Protein AF-A0AA41VJC2-F1 (afdb_monomer)

Radius of gyration: 18.66 Å; Cα contacts (8 Å, |Δi|>4): 54; chains: 1; bounding box: 44×28×50 Å

pLDDT: mean 97.54, std 2.22, range [77.88, 98.56]

Mean predicted aligned error: 2.98 Å

Nearest PDB structures (foldseek):
  7e77-assembly2_D  TM=9.986E-01  e=1.462E-10  Triticum aestivum
  3ujh-assembly1_B  TM=1.002E+00  e=1.616E-08  Toxoplasma gondii
  3qki-assembly1_A  TM=9.886E-01  e=1.288E-07  Plasmodium falciparum 3D7
  3pr3-assembly1_B  TM=9.903E-01  e=3.167E-07  Plasmodium falciparum 3D7
  4em6-assembly2_C  TM=7.865E-01  e=1.686E-03  Brucella melitensis bv. 1 str. 16M

Solvent-accessible surface area (backbone atoms only — not comparable to full-atom values): 5891 Å² total; per-residue (Å²): 77,88,90,46,56,47,64,54,46,96,89,71,46,73,51,98,61,93,40,54,62,90,81,81,89,61,64,85,69,61,33,64,79,71,53,38,67,43,51,74,74,56,60,91,61,92,77,89,88,84,86,74,99,67,64,97,75,81,50,73,58,94,91,55,94,61,35,62,57,54,58,55,47,53,52,62,61,49,50,60,51,44,65,74,68,56,130

Structure (mmCIF, N/CA/C/O backbone):
data_AF-A0AA41VJC2-F1
#
_entry.id   AF-A0AA41VJC2-F1
#
loop_
_atom_site.group_PDB
_atom_site.id
_atom_site.type_symbol
_atom_site.label_atom_id
_atom_site.label_alt_id
_atom_site.label_comp_id
_atom_site.label_asym_id
_atom_site.label_entity_id
_atom_site.label_seq_id
_atom_site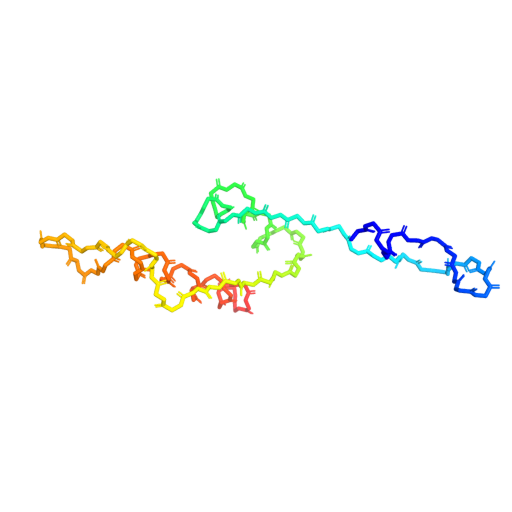.pdbx_PDB_ins_code
_atom_site.Cartn_x
_atom_site.Cartn_y
_atom_site.Cartn_z
_atom_site.occupancy
_atom_site.B_iso_or_equiv
_atom_site.auth_seq_id
_atom_site.auth_comp_id
_atom_site.auth_asym_id
_atom_site.auth_atom_id
_atom_site.pdbx_PDB_model_num
ATOM 1 N N . MET A 1 1 ? 14.239 -3.471 -4.240 1.00 96.81 1 MET A N 1
ATOM 2 C CA . MET A 1 1 ? 15.236 -2.561 -4.884 1.00 96.81 1 MET A CA 1
ATOM 3 C C . MET A 1 1 ? 16.687 -3.088 -4.983 1.00 96.81 1 MET A C 1
ATOM 5 O O . MET A 1 1 ? 17.091 -3.430 -6.082 1.00 96.81 1 MET A O 1
ATOM 9 N N . GLU A 1 2 ? 17.501 -3.173 -3.916 1.00 97.75 2 GLU A N 1
ATOM 10 C CA . GLU A 1 2 ? 18.957 -3.489 -4.027 1.00 97.75 2 GLU A CA 1
ATOM 11 C C . GLU A 1 2 ? 19.257 -4.876 -4.638 1.00 97.75 2 GLU A C 1
ATOM 13 O O . GLU A 1 2 ? 20.132 -5.030 -5.495 1.00 97.75 2 GLU A O 1
ATOM 18 N N . SER A 1 3 ? 18.499 -5.900 -4.238 1.00 97.19 3 SER A N 1
ATOM 19 C CA . SER A 1 3 ? 18.704 -7.265 -4.733 1.00 97.19 3 SER A CA 1
ATOM 20 C C . SER A 1 3 ? 18.330 -7.421 -6.213 1.00 97.19 3 SER A C 1
ATOM 22 O O . SER A 1 3 ? 19.078 -8.060 -6.956 1.00 97.19 3 SER A O 1
ATOM 24 N N . ASN A 1 4 ? 17.229 -6.795 -6.647 1.00 97.56 4 ASN A N 1
ATOM 25 C CA . ASN A 1 4 ? 16.596 -7.044 -7.952 1.00 97.56 4 ASN A CA 1
ATOM 26 C C . ASN A 1 4 ? 16.728 -5.894 -8.963 1.00 97.56 4 ASN A C 1
ATOM 28 O O . ASN A 1 4 ? 16.426 -6.098 -10.133 1.00 97.56 4 ASN A O 1
ATOM 32 N N . GLY A 1 5 ? 17.211 -4.718 -8.552 1.00 97.62 5 GLY A N 1
ATOM 33 C CA . GLY A 1 5 ? 17.484 -3.579 -9.433 1.00 97.62 5 GLY A CA 1
ATOM 34 C C . GLY A 1 5 ? 18.743 -3.818 -10.259 1.00 97.62 5 GLY A C 1
ATOM 35 O O . GLY A 1 5 ? 19.805 -3.264 -9.972 1.00 97.62 5 GLY A O 1
ATOM 36 N N . LYS A 1 6 ? 18.658 -4.728 -11.229 1.00 97.94 6 LYS A N 1
ATOM 37 C CA . LYS A 1 6 ? 19.789 -5.235 -12.013 1.00 97.94 6 LYS A CA 1
ATOM 38 C C . LYS A 1 6 ? 19.498 -5.100 -13.502 1.00 97.94 6 LYS A C 1
ATOM 40 O O . LYS A 1 6 ? 18.365 -5.247 -13.931 1.00 97.94 6 LYS A O 1
ATOM 45 N N . GLY A 1 7 ? 20.545 -4.859 -14.290 1.00 98.19 7 GLY A N 1
ATOM 46 C CA . GLY A 1 7 ? 20.454 -4.775 -15.754 1.00 98.19 7 GLY A CA 1
ATOM 47 C C . GLY A 1 7 ? 20.968 -6.012 -16.494 1.00 98.19 7 GLY A C 1
ATOM 48 O O . GLY A 1 7 ? 21.015 -6.008 -17.719 1.00 98.19 7 GLY A O 1
ATOM 49 N N . VAL A 1 8 ? 21.413 -7.048 -15.776 1.00 98.12 8 VAL A N 1
ATOM 50 C CA . VAL A 1 8 ? 22.093 -8.223 -16.341 1.00 98.12 8 VAL A CA 1
ATOM 51 C C . VAL A 1 8 ? 21.600 -9.490 -15.634 1.00 98.12 8 VAL A C 1
ATOM 53 O O . VAL A 1 8 ? 21.424 -9.479 -14.414 1.00 98.12 8 VAL A O 1
ATOM 56 N N . SER A 1 9 ? 21.362 -10.563 -16.395 1.00 97.56 9 SER A N 1
ATOM 57 C CA . SER A 1 9 ? 20.956 -11.880 -15.888 1.00 97.56 9 SER A CA 1
ATOM 58 C C . SER A 1 9 ? 22.101 -12.612 -15.175 1.00 97.56 9 SER A C 1
ATOM 60 O O . SER A 1 9 ? 23.260 -12.199 -15.229 1.00 97.56 9 SER A O 1
ATOM 62 N N . ILE A 1 10 ? 21.790 -13.742 -14.531 1.00 97.50 10 ILE A N 1
ATOM 63 C CA . ILE A 1 10 ? 22.801 -14.582 -13.868 1.00 97.50 10 ILE A CA 1
ATOM 64 C C . ILE A 1 10 ? 23.861 -15.129 -14.840 1.00 97.50 10 ILE A C 1
ATOM 66 O O . ILE A 1 10 ? 25.005 -15.326 -14.442 1.00 97.50 10 ILE A O 1
ATOM 70 N N . ASP A 1 11 ? 23.510 -15.288 -16.118 1.00 97.81 11 ASP A N 1
ATOM 71 C CA . ASP A 1 11 ? 24.416 -15.742 -17.180 1.00 97.81 11 ASP A CA 1
ATOM 72 C C . ASP A 1 11 ? 25.277 -14.605 -17.766 1.00 97.81 11 ASP A C 1
ATOM 74 O O . ASP A 1 11 ? 26.024 -14.811 -18.721 1.00 97.81 11 ASP A O 1
ATOM 78 N N . GLY A 1 12 ? 25.171 -13.383 -17.228 1.00 97.75 12 GLY A N 1
ATOM 79 C CA . GLY A 1 12 ? 25.933 -12.224 -17.697 1.00 97.75 12 GLY A CA 1
ATOM 80 C C . GLY A 1 12 ? 25.351 -11.536 -18.938 1.00 97.75 12 GLY A C 1
ATOM 81 O O . GLY A 1 12 ? 26.020 -10.694 -19.537 1.00 97.75 12 GLY A O 1
ATOM 82 N N . VAL A 1 13 ? 24.114 -11.857 -19.330 1.00 98.38 13 VAL A N 1
ATOM 83 C CA . VAL A 1 13 ? 23.452 -11.274 -20.510 1.00 98.38 13 VAL A CA 1
ATOM 84 C C . VAL A 1 13 ? 22.614 -10.049 -20.110 1.00 98.38 13 VAL A C 1
ATOM 86 O O . VAL A 1 13 ? 21.843 -10.150 -19.153 1.00 98.38 13 VAL A O 1
ATOM 89 N N . PRO A 1 14 ? 22.715 -8.897 -20.809 1.00 98.50 14 PRO A N 1
ATOM 90 C CA . PRO A 1 14 ? 21.867 -7.735 -20.535 1.00 98.50 14 PRO A CA 1
ATOM 91 C C . PRO A 1 14 ? 20.368 -8.055 -20.631 1.00 98.50 14 PRO A C 1
ATOM 93 O O . PRO A 1 14 ? 19.933 -8.736 -21.561 1.00 98.50 14 PRO A O 1
ATOM 96 N N . LEU A 1 15 ? 19.573 -7.555 -19.682 1.00 98.19 15 LEU A N 1
ATOM 97 C CA . LEU A 1 15 ? 18.125 -7.771 -19.659 1.00 98.19 15 LEU A CA 1
ATOM 98 C C . LEU A 1 15 ? 17.420 -6.872 -20.693 1.00 98.19 15 LEU A C 1
ATOM 100 O O . LEU A 1 15 ? 17.730 -5.684 -20.773 1.00 98.19 15 LEU A O 1
ATOM 104 N N . PRO A 1 16 ? 16.445 -7.394 -21.465 1.00 97.62 16 PRO A N 1
ATOM 105 C CA . PRO A 1 16 ? 15.696 -6.607 -22.449 1.00 97.62 16 PRO A CA 1
ATOM 106 C C . PRO A 1 16 ? 14.497 -5.853 -21.843 1.00 97.62 16 PRO A C 1
ATOM 108 O O . PRO A 1 16 ? 13.686 -5.297 -22.580 1.00 97.62 16 PRO A O 1
ATOM 111 N N . PHE A 1 17 ? 14.352 -5.872 -20.519 1.00 97.38 17 PHE A N 1
ATOM 112 C CA . PHE A 1 17 ? 13.253 -5.270 -19.768 1.00 97.38 17 PHE A CA 1
ATOM 113 C C . PHE A 1 17 ? 13.772 -4.654 -18.465 1.00 97.38 17 PHE A C 1
ATOM 115 O O . PHE A 1 17 ? 14.876 -4.963 -18.014 1.00 97.38 17 PHE A O 1
ATOM 122 N N . GLU A 1 18 ? 12.956 -3.800 -17.853 1.00 97.12 18 GLU A N 1
ATOM 123 C CA . GLU A 1 18 ? 13.222 -3.252 -16.524 1.00 97.12 18 GLU A CA 1
ATOM 124 C C . GLU A 1 18 ? 13.006 -4.327 -15.453 1.00 97.12 18 GLU A C 1
ATOM 126 O O . GLU A 1 18 ? 12.008 -5.048 -15.478 1.00 97.12 18 GLU A O 1
ATOM 131 N N . ALA A 1 19 ? 13.947 -4.442 -14.516 1.00 97.00 19 ALA A N 1
ATOM 132 C CA . ALA A 1 19 ? 13.870 -5.382 -13.407 1.00 97.00 19 ALA A CA 1
ATOM 133 C C . ALA A 1 19 ? 13.933 -4.647 -12.066 1.00 97.00 19 ALA A C 1
ATOM 135 O O . ALA A 1 19 ? 14.719 -3.713 -11.896 1.00 97.00 19 ALA A O 1
ATOM 136 N N . GLY A 1 20 ? 13.142 -5.136 -11.109 1.00 96.88 20 GLY A N 1
ATOM 137 C CA . GLY A 1 20 ? 13.006 -4.553 -9.782 1.00 96.88 20 GLY A CA 1
ATOM 138 C C . GLY A 1 20 ? 12.120 -3.309 -9.778 1.00 96.88 20 GLY A C 1
ATOM 139 O O . GLY A 1 20 ? 12.321 -2.365 -10.537 1.00 96.88 20 GLY A O 1
ATOM 140 N N . GLU A 1 21 ? 11.148 -3.301 -8.883 1.00 97.88 21 GLU A N 1
ATOM 141 C CA . GLU A 1 21 ? 1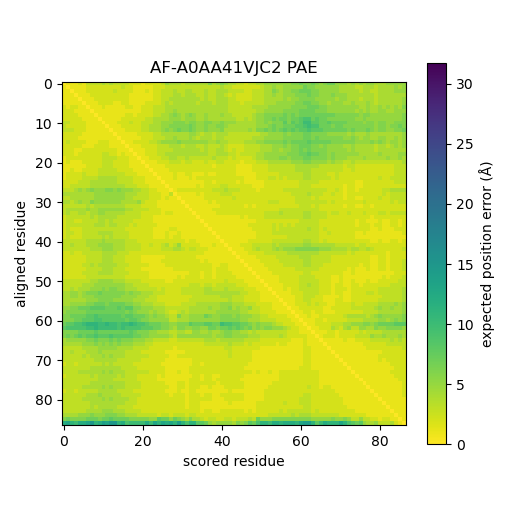0.254 -2.180 -8.651 1.00 97.88 21 GLU A CA 1
ATOM 142 C C . GLU A 1 21 ? 10.924 -1.108 -7.772 1.00 97.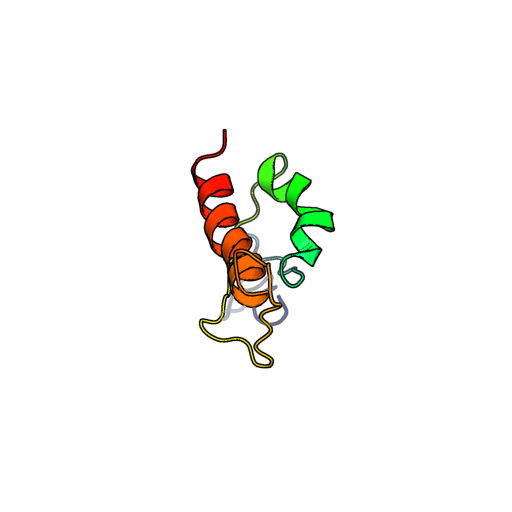88 21 GLU A C 1
ATOM 144 O O . GLU A 1 21 ? 11.918 -1.354 -7.071 1.00 97.88 21 GLU A O 1
ATOM 149 N N . ILE A 1 22 ? 10.372 0.108 -7.813 1.00 98.19 22 ILE A N 1
ATOM 150 C CA . ILE A 1 22 ? 10.663 1.139 -6.815 1.00 98.19 22 ILE A CA 1
ATOM 151 C C . ILE A 1 22 ? 9.705 0.920 -5.648 1.00 98.19 22 ILE A C 1
ATOM 153 O O . ILE A 1 22 ? 8.511 1.190 -5.764 1.00 98.19 22 ILE A O 1
ATOM 157 N N . ASP A 1 23 ? 10.256 0.476 -4.525 1.00 98.00 23 ASP A N 1
ATOM 158 C CA . ASP A 1 23 ? 9.506 0.241 -3.297 1.00 98.00 23 ASP A CA 1
ATOM 159 C C . ASP A 1 23 ? 9.494 1.528 -2.457 1.00 98.00 23 ASP A C 1
ATOM 161 O O . ASP A 1 23 ? 10.548 2.073 -2.119 1.00 98.00 23 ASP A O 1
ATOM 165 N N . PHE A 1 24 ? 8.311 2.030 -2.106 1.00 98.38 24 PHE A N 1
ATOM 166 C CA . PHE A 1 24 ? 8.154 3.167 -1.195 1.00 98.38 24 PHE A CA 1
ATOM 167 C C . PHE A 1 24 ? 6.870 3.025 -0.372 1.00 98.38 24 PHE A C 1
ATOM 169 O O . PHE A 1 24 ? 5.945 2.316 -0.763 1.00 98.38 24 PHE A O 1
ATOM 176 N N . GLY A 1 25 ? 6.795 3.711 0.769 1.00 97.94 25 GLY A N 1
ATOM 177 C CA . GLY A 1 25 ? 5.601 3.690 1.607 1.00 97.94 25 GLY A CA 1
ATOM 178 C C . GLY A 1 25 ? 5.788 4.399 2.943 1.00 97.94 25 GLY A C 1
ATOM 179 O O . GLY A 1 25 ? 6.899 4.748 3.324 1.00 97.94 25 GLY A O 1
ATOM 180 N N . GLU A 1 26 ? 4.673 4.588 3.644 1.00 98.31 26 GLU A N 1
ATOM 181 C CA . GLU A 1 26 ? 4.580 5.136 5.000 1.00 98.31 26 GLU A CA 1
ATOM 182 C C . GLU A 1 26 ? 3.464 4.392 5.754 1.00 98.31 26 GLU A C 1
ATOM 184 O O . GLU A 1 26 ? 2.519 3.918 5.110 1.00 98.31 26 GLU A O 1
ATOM 189 N N . PRO A 1 27 ? 3.510 4.294 7.097 1.00 97.75 27 PRO A N 1
ATOM 190 C CA . PRO A 1 27 ? 2.436 3.682 7.870 1.00 97.75 27 PRO A CA 1
ATOM 191 C C . PRO A 1 27 ? 1.077 4.357 7.634 1.00 97.75 27 PRO A C 1
ATOM 193 O O . PRO A 1 27 ? 0.974 5.576 7.472 1.00 97.75 27 PRO A O 1
ATOM 196 N N . GLY A 1 28 ? 0.007 3.562 7.663 1.00 96.75 28 GLY A N 1
ATOM 197 C CA . GLY A 1 28 ? -1.356 4.086 7.730 1.00 96.75 28 GLY A CA 1
ATOM 198 C C 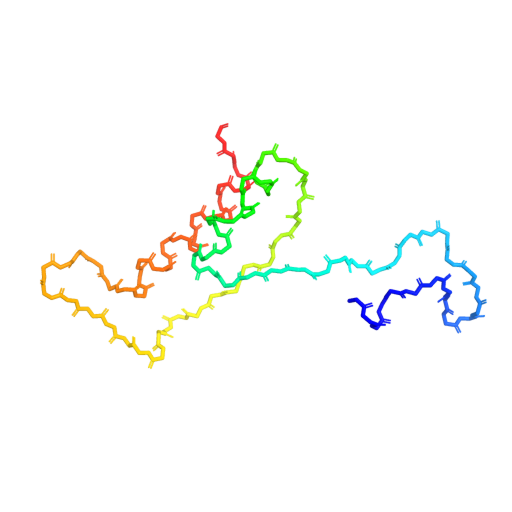. GLY A 1 28 ? -1.654 4.672 9.120 1.00 96.75 28 GLY A C 1
ATOM 199 O O . GLY A 1 28 ? -1.188 4.140 10.121 1.00 96.75 28 GLY A O 1
ATOM 200 N N . THR A 1 29 ? -2.413 5.761 9.245 1.00 97.38 29 THR A N 1
ATOM 201 C CA . THR A 1 29 ? -3.098 6.523 8.183 1.00 97.38 29 THR A CA 1
ATOM 202 C C . THR A 1 29 ? -2.249 7.652 7.582 1.00 97.38 29 THR A C 1
ATOM 204 O O . THR A 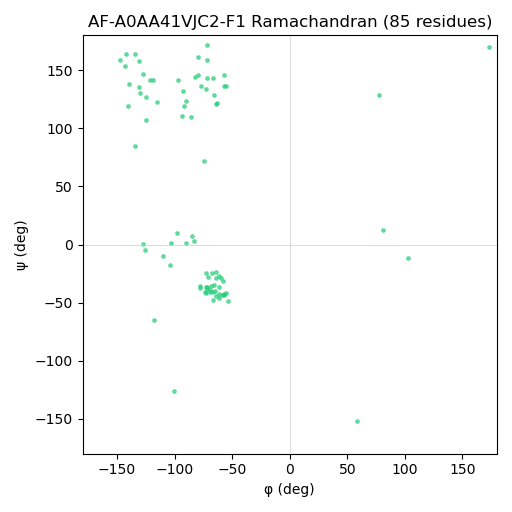1 29 ? -2.703 8.322 6.662 1.00 97.38 29 THR A O 1
ATOM 207 N N . ASN A 1 30 ? -1.000 7.847 8.022 1.00 97.00 30 ASN A N 1
ATOM 208 C CA . ASN A 1 30 ? -0.142 8.963 7.593 1.00 97.00 30 ASN A CA 1
ATOM 209 C C . ASN A 1 30 ? -0.007 9.061 6.064 1.00 97.00 30 ASN A C 1
ATOM 211 O O . ASN A 1 30 ? -0.230 10.128 5.490 1.00 97.00 30 ASN A O 1
ATOM 215 N N . GLY A 1 31 ? 0.288 7.942 5.389 1.00 96.06 31 GLY A N 1
ATOM 216 C CA . GLY A 1 31 ? 0.399 7.904 3.924 1.00 96.06 31 GLY A CA 1
ATOM 217 C C . GLY A 1 31 ? -0.887 8.322 3.195 1.00 96.06 31 GLY A C 1
ATOM 218 O O . GLY A 1 31 ? -0.823 8.928 2.119 1.00 96.06 31 GLY A O 1
ATOM 219 N N . GLN A 1 32 ? -2.052 8.093 3.816 1.00 96.38 32 GLN A N 1
ATOM 220 C CA . GLN A 1 32 ? -3.366 8.455 3.267 1.00 96.38 32 GLN A CA 1
ATOM 221 C C . GLN A 1 32 ? -3.529 9.969 3.123 1.00 96.38 32 GLN A C 1
ATOM 223 O O . GLN A 1 32 ? -4.201 10.439 2.208 1.00 96.38 32 GLN A O 1
ATOM 228 N N . HIS A 1 33 ? -2.845 10.734 3.971 1.00 97.19 33 HIS A N 1
ATOM 229 C CA . HIS A 1 33 ? -2.846 12.195 3.955 1.00 97.19 33 HIS A CA 1
ATOM 230 C C . HIS A 1 33 ? -1.630 12.795 3.230 1.00 97.19 33 HIS A C 1
ATOM 232 O O . HIS A 1 33 ? -1.409 14.002 3.307 1.00 97.19 33 HIS A O 1
ATOM 238 N N . SER A 1 34 ? -0.837 11.973 2.533 1.00 97.75 34 SER A N 1
ATOM 239 C CA . SER A 1 34 ? 0.357 12.414 1.803 1.00 97.75 34 SER A CA 1
ATOM 240 C C . SER A 1 34 ? 0.241 12.152 0.301 1.00 97.75 34 SER A C 1
ATOM 242 O O . SER A 1 34 ? 0.171 13.095 -0.485 1.00 97.75 34 SER A O 1
ATOM 244 N N . PHE A 1 35 ? 0.174 10.883 -0.114 1.00 97.75 35 PHE A N 1
ATOM 245 C CA . PHE A 1 35 ? 0.303 10.498 -1.527 1.00 97.75 35 PHE A CA 1
ATOM 246 C C . PHE A 1 35 ? -0.834 9.608 -2.047 1.00 97.75 35 PHE A C 1
ATOM 248 O O . PHE A 1 35 ? -0.859 9.286 -3.234 1.00 97.75 35 PHE A O 1
ATOM 255 N N . TYR A 1 36 ? -1.824 9.258 -1.219 1.00 98.12 36 TYR A N 1
ATOM 256 C CA . TYR A 1 36 ? -2.957 8.429 -1.659 1.00 98.12 36 TYR A CA 1
ATOM 257 C C . TYR A 1 36 ? -3.822 9.100 -2.731 1.00 98.12 36 TYR A C 1
ATOM 259 O O . TYR A 1 36 ? -4.425 8.403 -3.537 1.00 98.12 36 TYR A O 1
ATOM 267 N N . GLN A 1 37 ? -3.815 10.432 -2.828 1.00 98.38 37 GLN A N 1
ATOM 268 C CA . GLN A 1 37 ? -4.422 11.143 -3.957 1.00 98.38 37 GLN A CA 1
ATOM 269 C C . GLN A 1 37 ? -3.852 10.668 -5.307 1.00 98.38 37 GLN A C 1
ATOM 271 O O . GLN A 1 37 ? -4.597 10.478 -6.269 1.00 98.38 37 GLN A O 1
ATOM 276 N N . LEU A 1 38 ? -2.534 10.451 -5.380 1.00 98.25 38 LEU A N 1
ATOM 277 C CA . LEU A 1 38 ? -1.876 9.944 -6.582 1.00 98.25 38 LEU A CA 1
ATOM 278 C C . LEU A 1 38 ? -2.179 8.460 -6.808 1.00 98.25 38 LEU A C 1
ATOM 280 O O . LEU A 1 38 ? -2.360 8.069 -7.955 1.00 98.25 38 LEU A O 1
ATOM 284 N N . ILE A 1 39 ? -2.268 7.661 -5.743 1.00 98.19 39 ILE A N 1
ATOM 285 C CA . ILE A 1 39 ? -2.590 6.228 -5.842 1.00 98.19 39 ILE A CA 1
ATOM 286 C C . ILE A 1 39 ? -4.029 6.022 -6.347 1.00 98.19 39 ILE A C 1
ATOM 288 O O . ILE A 1 39 ? -4.260 5.167 -7.195 1.00 98.19 39 ILE A O 1
ATOM 292 N N . HIS A 1 40 ? -4.986 6.827 -5.877 1.00 98.19 40 HIS A N 1
ATOM 293 C CA . HIS A 1 40 ? -6.402 6.694 -6.244 1.00 98.19 40 HIS A CA 1
ATOM 294 C C . HIS A 1 40 ? -6.748 7.262 -7.624 1.00 98.19 40 HIS A C 1
ATOM 296 O O . HIS A 1 40 ? -7.600 6.711 -8.312 1.00 98.19 40 HIS A O 1
ATOM 302 N N . GLN A 1 41 ? -6.146 8.384 -8.029 1.00 98.25 41 GLN A N 1
ATOM 303 C CA . GLN A 1 41 ? -6.572 9.115 -9.238 1.00 98.25 41 GLN A CA 1
ATOM 304 C C . GLN A 1 41 ? -5.446 9.378 -10.244 1.00 98.25 41 GLN A C 1
ATOM 306 O O . GLN A 1 41 ? -5.685 9.947 -11.308 1.00 98.25 41 GLN A O 1
ATOM 311 N N . GLY A 1 42 ? -4.211 9.024 -9.898 1.00 97.75 42 GLY A N 1
ATOM 312 C CA . GLY A 1 42 ? -3.035 9.243 -10.725 1.00 97.75 42 GLY A CA 1
ATOM 313 C C . GLY A 1 42 ? -2.609 7.980 -11.465 1.00 97.75 42 GLY A C 1
ATOM 314 O O . GLY A 1 42 ? -3.371 7.380 -12.220 1.00 97.75 42 GLY A O 1
ATOM 315 N N . ARG A 1 43 ? -1.337 7.612 -11.297 1.00 97.56 43 ARG A N 1
ATOM 316 C CA . ARG A 1 43 ? -0.781 6.395 -11.894 1.00 97.56 43 ARG A CA 1
ATOM 317 C C . ARG A 1 43 ? -1.140 5.208 -11.015 1.00 97.56 43 ARG A C 1
ATOM 319 O O . ARG A 1 43 ? -1.108 5.325 -9.795 1.00 97.56 43 ARG A O 1
ATOM 326 N N . VAL A 1 44 ? -1.401 4.065 -11.640 1.00 98.12 44 VAL A N 1
ATOM 327 C CA . VAL A 1 44 ? -1.602 2.815 -10.904 1.00 98.12 44 VAL A CA 1
ATOM 328 C C . VAL A 1 44 ? -0.304 2.456 -10.185 1.00 98.12 44 VAL A C 1
ATOM 330 O O . VAL A 1 44 ? 0.737 2.294 -10.822 1.00 98.12 44 VAL A O 1
ATOM 333 N N . ILE A 1 45 ? -0.383 2.339 -8.863 1.00 98.38 45 ILE A N 1
ATOM 334 C CA . ILE A 1 45 ? 0.698 1.870 -7.998 1.00 98.38 45 ILE A CA 1
ATOM 335 C C . ILE A 1 45 ? 0.131 0.695 -7.197 1.00 98.38 45 ILE A C 1
ATOM 337 O O . ILE A 1 45 ? -0.714 0.923 -6.328 1.00 98.38 45 ILE A O 1
ATOM 341 N N . PRO A 1 46 ? 0.531 -0.556 -7.497 1.00 97.94 46 PRO A N 1
ATOM 342 C CA . PRO A 1 46 ? 0.141 -1.708 -6.692 1.00 97.94 46 PRO A CA 1
ATOM 343 C C . PRO A 1 46 ? 0.542 -1.499 -5.230 1.00 97.94 46 PRO A C 1
ATOM 345 O O . PRO A 1 46 ? 1.631 -1.004 -4.950 1.00 97.94 46 PRO A O 1
ATOM 348 N N . CYS A 1 47 ? -0.357 -1.836 -4.308 1.00 98.00 47 CYS A N 1
ATOM 349 C CA . CYS A 1 47 ? -0.180 -1.574 -2.885 1.00 98.00 47 CYS A CA 1
ATOM 350 C C . CYS A 1 47 ? -0.309 -2.865 -2.080 1.00 98.00 47 CYS A C 1
ATOM 352 O O . CYS A 1 47 ? -1.339 -3.538 -2.152 1.00 98.00 47 CYS A O 1
ATOM 354 N N . ASP A 1 48 ? 0.695 -3.141 -1.252 1.00 98.38 48 ASP A N 1
ATOM 355 C CA . ASP A 1 48 ? 0.649 -4.200 -0.249 1.00 98.38 48 ASP A CA 1
ATOM 356 C C . ASP A 1 48 ? 0.191 -3.618 1.092 1.00 98.38 48 ASP A C 1
ATOM 358 O O . ASP A 1 48 ? 0.901 -2.853 1.750 1.00 98.38 48 ASP A O 1
ATOM 362 N N . PHE A 1 49 ? -1.020 -3.982 1.510 1.00 98.25 49 PHE A N 1
ATOM 363 C CA . PHE A 1 49 ? -1.590 -3.544 2.780 1.00 98.25 49 PHE A CA 1
ATOM 364 C C . PHE A 1 49 ? -1.260 -4.550 3.883 1.00 98.25 49 PHE A C 1
ATOM 366 O O . PHE A 1 49 ? -1.688 -5.703 3.843 1.00 98.25 49 PHE A O 1
ATOM 373 N N . ILE A 1 50 ? -0.545 -4.095 4.915 1.00 98.56 50 ILE A N 1
ATOM 374 C CA . ILE A 1 50 ? -0.170 -4.916 6.073 1.00 98.56 50 ILE A CA 1
ATOM 375 C C . ILE A 1 50 ? -0.848 -4.359 7.327 1.00 98.56 50 ILE A C 1
ATOM 377 O O . ILE A 1 50 ? -0.661 -3.198 7.683 1.00 98.56 50 ILE A O 1
ATOM 381 N N . GLY A 1 51 ? -1.631 -5.200 8.003 1.00 97.81 51 GLY A N 1
ATOM 382 C CA . GLY A 1 51 ? -2.358 -4.860 9.226 1.00 97.81 51 GLY A CA 1
ATOM 383 C C . GLY A 1 51 ? -2.138 -5.901 10.322 1.00 97.81 51 GLY A C 1
ATOM 384 O O . GLY A 1 51 ? -1.787 -7.049 10.048 1.00 97.81 51 GLY A O 1
ATOM 385 N N . VAL A 1 52 ? -2.355 -5.507 11.578 1.00 97.94 52 VAL A N 1
ATOM 386 C CA . VAL A 1 52 ? -2.263 -6.403 12.740 1.00 97.94 52 VAL A CA 1
ATOM 387 C C . VAL A 1 52 ? -3.604 -6.498 13.453 1.00 97.94 52 VAL A C 1
ATOM 389 O O . VAL A 1 52 ? -4.321 -5.513 13.605 1.00 97.94 52 VAL A O 1
ATOM 392 N N . VAL A 1 53 ? -3.939 -7.696 13.934 1.00 97.56 53 VAL A N 1
ATOM 393 C CA . VAL A 1 53 ? -5.237 -7.956 14.584 1.00 97.56 53 VAL A CA 1
ATOM 394 C C . VAL A 1 53 ? -5.340 -7.280 15.957 1.00 97.56 53 VAL A C 1
ATOM 396 O O . VAL A 1 53 ? -6.435 -6.955 16.401 1.00 97.56 53 VAL A O 1
ATOM 399 N N . LYS A 1 54 ? -4.215 -7.070 16.653 1.00 97.44 54 LYS A N 1
ATOM 400 C CA . LYS A 1 54 ? -4.185 -6.489 18.003 1.00 97.44 54 LYS A CA 1
ATOM 401 C C . LYS A 1 54 ? -3.162 -5.366 18.091 1.00 97.44 54 LYS A C 1
ATOM 403 O O . LYS A 1 54 ? -2.022 -5.543 17.664 1.00 97.44 54 LYS A O 1
ATOM 408 N N . SER A 1 55 ? -3.555 -4.257 18.715 1.00 97.94 55 SER A N 1
ATOM 409 C CA . SER A 1 55 ? -2.629 -3.179 19.064 1.00 97.94 55 SER A CA 1
ATOM 410 C C . SER A 1 55 ? -1.633 -3.633 20.131 1.00 97.94 55 SER A C 1
ATOM 412 O O . SER A 1 55 ? -1.989 -4.339 21.077 1.00 97.94 55 SER A O 1
ATOM 414 N N . GLN A 1 56 ? -0.392 -3.161 20.012 1.00 98.31 56 GLN A N 1
ATOM 415 C CA . GLN A 1 56 ? 0.611 -3.270 21.073 1.00 98.31 56 GLN A CA 1
ATOM 416 C C . GLN A 1 56 ? 0.247 -2.419 22.300 1.00 98.31 56 GLN A C 1
ATOM 418 O O . GLN A 1 56 ? 0.693 -2.726 23.403 1.00 98.31 56 GLN A O 1
ATOM 423 N N . GLN A 1 57 ? -0.555 -1.363 22.114 1.00 97.94 57 GLN A N 1
ATOM 424 C CA . GLN A 1 57 ? -1.071 -0.467 23.154 1.00 97.94 57 GLN A CA 1
ATOM 425 C C . GLN A 1 57 ? -2.577 -0.235 22.924 1.00 97.94 57 GLN A C 1
ATOM 427 O O . GLN A 1 57 ? -2.964 0.716 22.238 1.00 97.94 57 GLN A O 1
ATOM 432 N N . PRO A 1 58 ? -3.449 -1.134 23.415 1.00 96.50 58 PRO A N 1
ATOM 433 C CA . PRO A 1 58 ? -4.893 -0.998 23.243 1.00 96.50 58 PRO A CA 1
ATOM 434 C C . PRO A 1 58 ? -5.434 0.230 23.986 1.00 96.50 58 PRO A C 1
ATOM 436 O O . PRO A 1 58 ? -5.193 0.385 25.182 1.00 96.50 58 PRO A O 1
ATOM 439 N N . VAL A 1 59 ? -6.200 1.075 23.291 1.00 98.12 59 VAL A N 1
ATOM 440 C CA . VAL A 1 59 ? -6.854 2.257 23.871 1.00 98.12 59 VAL A CA 1
ATOM 441 C C . VAL A 1 59 ? -8.326 2.266 23.474 1.00 98.12 59 VAL A C 1
ATOM 443 O O . VAL A 1 59 ? -8.666 2.107 22.302 1.00 98.12 59 VAL A O 1
ATOM 446 N N . TYR A 1 60 ? -9.187 2.444 24.474 1.00 97.06 60 TYR A N 1
ATOM 447 C CA . TYR A 1 60 ? -10.619 2.663 24.314 1.00 97.06 60 TYR A CA 1
ATOM 448 C C . TYR A 1 60 ? -11.059 3.711 25.337 1.00 97.06 60 TYR A C 1
ATOM 450 O O . TYR A 1 60 ? -10.880 3.519 26.544 1.00 97.06 60 TYR A O 1
ATOM 458 N N . LEU A 1 61 ? -11.591 4.834 24.862 1.00 97.00 61 LEU A N 1
ATOM 459 C CA . LEU A 1 61 ? -12.033 5.930 25.719 1.00 97.00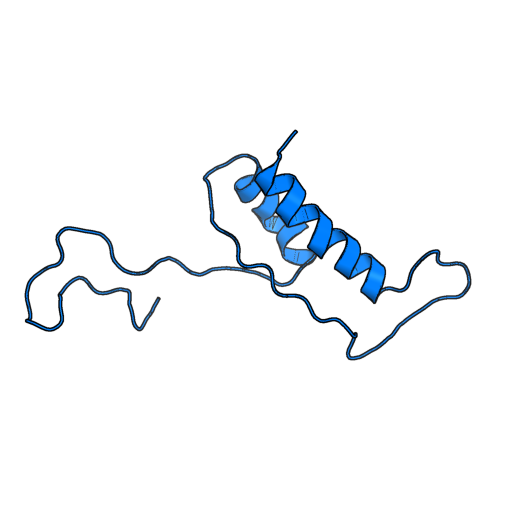 61 LEU A CA 1
ATOM 460 C C . LEU A 1 61 ? -13.540 5.832 25.961 1.00 97.00 61 LEU A C 1
ATOM 462 O O . LEU A 1 61 ? -14.321 5.482 25.079 1.00 97.00 61 LEU A O 1
ATOM 466 N N . LYS A 1 62 ? -13.969 6.150 27.186 1.00 96.62 62 LYS A N 1
ATOM 467 C CA . LYS A 1 62 ? -15.389 6.121 27.541 1.00 96.62 62 LYS A CA 1
ATOM 468 C C . LYS A 1 62 ? -16.155 7.144 26.699 1.00 96.62 62 LYS A C 1
ATOM 470 O O . LYS A 1 62 ? -15.895 8.336 26.810 1.00 96.62 62 LYS A O 1
ATOM 475 N N . G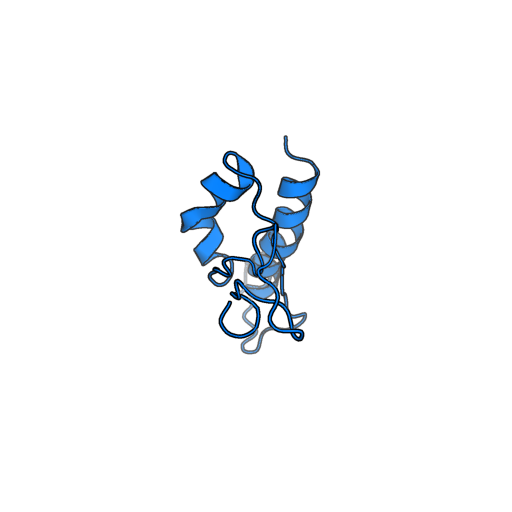LY A 1 63 ? -17.152 6.669 25.956 1.00 95.88 63 GLY A N 1
ATOM 476 C CA . GLY A 1 63 ? -17.989 7.494 25.082 1.00 95.88 63 GLY A CA 1
ATOM 477 C C . GLY A 1 63 ? -17.633 7.385 23.600 1.00 95.88 63 GLY A C 1
ATOM 478 O O . GLY A 1 63 ? -18.439 7.806 22.778 1.00 95.88 63 GLY A O 1
ATOM 479 N N . GLU A 1 64 ? -16.496 6.774 23.258 1.00 97.62 64 GLU A N 1
ATOM 480 C CA . GLU A 1 64 ? -16.127 6.503 21.868 1.00 97.62 64 GLU A CA 1
ATOM 481 C C . GLU A 1 64 ? -16.853 5.270 21.322 1.00 97.62 64 GLU A C 1
ATOM 483 O O . GLU A 1 64 ? -17.106 4.295 22.037 1.00 97.62 64 GLU A O 1
ATOM 488 N N . VAL A 1 65 ? -17.188 5.307 20.033 1.00 97.19 65 VAL A N 1
ATOM 489 C CA . VAL A 1 65 ? -17.933 4.224 19.367 1.00 97.19 65 VAL A CA 1
ATOM 490 C C . VAL A 1 65 ? -17.055 2.987 19.173 1.00 97.19 65 VAL A C 1
ATOM 492 O O . VAL A 1 65 ? -17.529 1.861 19.315 1.00 97.19 65 VAL A O 1
ATOM 495 N N . VAL A 1 66 ? -15.775 3.199 18.874 1.00 97.75 66 VAL A N 1
ATOM 496 C CA . VAL A 1 66 ? -14.798 2.155 18.550 1.00 97.75 66 VAL A CA 1
ATOM 497 C C . VAL A 1 66 ? -13.492 2.385 19.307 1.00 97.75 66 VAL A C 1
ATOM 499 O O . VAL A 1 66 ? -13.251 3.464 19.849 1.00 97.75 66 VAL A O 1
ATOM 502 N N . SER A 1 67 ? -12.641 1.361 19.377 1.00 98.06 67 SER A N 1
ATOM 503 C CA . SER A 1 67 ? -11.282 1.533 19.898 1.00 98.06 67 SER A CA 1
ATOM 504 C C . SER A 1 67 ? -10.409 2.309 18.914 1.00 98.06 67 SER A C 1
ATOM 506 O O . SER A 1 67 ? -10.666 2.314 17.711 1.00 98.06 67 SER A O 1
ATOM 508 N N . ASN A 1 68 ? -9.322 2.911 19.397 1.00 98.06 68 A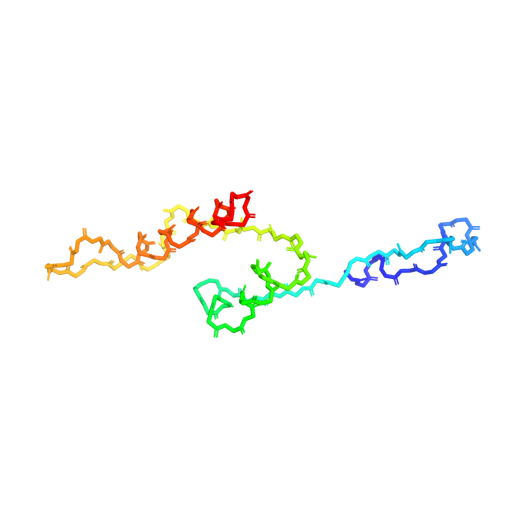SN A N 1
ATOM 509 C CA . ASN A 1 68 ? -8.356 3.579 18.520 1.00 98.06 68 ASN A CA 1
ATOM 510 C C . ASN A 1 68 ? -7.771 2.615 17.470 1.00 98.06 68 ASN A C 1
ATOM 512 O O . ASN A 1 68 ? -7.438 3.032 16.365 1.00 98.06 68 ASN A O 1
ATOM 516 N N . HIS A 1 69 ? -7.638 1.327 17.817 1.00 98.44 69 HIS A N 1
ATOM 517 C CA . HIS A 1 69 ? -7.158 0.307 16.882 1.00 98.44 69 HIS A CA 1
ATOM 518 C C . HIS A 1 69 ? -8.207 -0.023 15.825 1.00 98.44 69 HIS A C 1
ATOM 520 O O . HIS A 1 69 ? -7.871 -0.131 14.654 1.00 98.44 69 HIS A O 1
ATOM 526 N N . ASP A 1 70 ? -9.476 -0.135 16.210 1.00 98.25 70 ASP A N 1
ATOM 527 C CA . ASP A 1 70 ? -10.554 -0.373 15.247 1.00 98.25 70 ASP A CA 1
ATOM 528 C C . ASP A 1 70 ? -10.733 0.819 14.297 1.00 98.25 70 ASP A C 1
ATOM 530 O O . ASP A 1 70 ? -10.976 0.612 13.112 1.00 98.25 70 ASP A O 1
ATOM 534 N N . GLU A 1 71 ? -10.532 2.052 14.771 1.00 98.31 71 GLU A N 1
ATOM 535 C CA . GLU A 1 71 ? -10.526 3.251 13.920 1.00 98.31 71 GLU A CA 1
ATOM 536 C C . GLU A 1 71 ? -9.361 3.242 12.914 1.00 98.31 71 GLU A C 1
ATOM 538 O O . GLU A 1 71 ? -9.529 3.565 11.740 1.00 98.31 71 GLU A O 1
ATOM 543 N N . LEU A 1 72 ? -8.169 2.800 13.327 1.00 98.38 72 LEU A N 1
ATOM 544 C CA . LEU A 1 72 ? -7.064 2.559 12.394 1.00 98.38 72 LEU A CA 1
ATOM 545 C C . LEU A 1 72 ? -7.436 1.481 11.360 1.00 98.38 72 LEU A C 1
ATOM 547 O O . LEU A 1 72 ? -7.203 1.652 10.161 1.00 98.38 72 LEU A O 1
ATOM 551 N N . MET A 1 73 ? -8.023 0.373 11.816 1.00 98.50 73 MET A N 1
ATOM 552 C CA . MET A 1 73 ? -8.361 -0.764 10.960 1.00 98.50 73 MET A CA 1
ATOM 553 C C . MET A 1 73 ? -9.551 -0.490 10.031 1.00 98.50 73 MET A C 1
ATOM 555 O O . MET A 1 73 ? -9.618 -1.094 8.961 1.00 98.50 73 MET A O 1
ATOM 559 N N . SER A 1 74 ? -10.448 0.442 10.366 1.00 98.31 74 SER A N 1
ATOM 560 C CA . SER A 1 74 ? -11.533 0.867 9.470 1.00 98.31 74 SER A CA 1
ATOM 561 C C . SER A 1 74 ? -10.964 1.371 8.137 1.00 98.31 74 SER A C 1
ATOM 563 O O . SER A 1 74 ? -11.407 0.961 7.063 1.00 98.31 74 SER A O 1
ATOM 565 N N . ASN A 1 75 ? -9.887 2.156 8.207 1.00 98.44 75 ASN A N 1
ATOM 566 C CA . ASN A 1 75 ? -9.162 2.650 7.046 1.00 98.44 75 ASN A CA 1
ATOM 567 C C . ASN A 1 75 ? -8.422 1.522 6.313 1.00 98.44 75 ASN A C 1
ATOM 569 O O . ASN A 1 75 ? -8.399 1.504 5.084 1.00 98.44 75 ASN A O 1
ATOM 573 N N . PHE A 1 76 ? -7.835 0.570 7.044 1.00 98.50 76 PHE A N 1
ATOM 574 C CA . PHE A 1 76 ? -7.146 -0.577 6.445 1.00 98.50 76 PHE A CA 1
ATOM 575 C C . PHE A 1 76 ? -8.062 -1.392 5.523 1.00 98.50 76 PHE A C 1
ATOM 577 O O . PHE A 1 76 ? -7.631 -1.758 4.436 1.00 98.50 76 PHE A O 1
ATOM 584 N N . PHE A 1 77 ? -9.309 -1.657 5.922 1.00 98.38 77 PHE A N 1
ATOM 585 C CA . PHE A 1 77 ? -10.252 -2.405 5.082 1.00 98.38 77 PHE A CA 1
ATOM 586 C C . PHE A 1 77 ? -10.865 -1.550 3.970 1.00 98.38 77 PHE A C 1
ATOM 588 O O . PHE A 1 77 ? -11.066 -2.042 2.864 1.00 98.38 77 PHE A O 1
ATOM 595 N N . ALA A 1 78 ? -11.132 -0.268 4.232 1.00 98.44 78 ALA A N 1
ATOM 596 C CA . ALA A 1 78 ? -11.762 0.610 3.249 1.00 98.44 78 ALA A CA 1
ATOM 597 C C . ALA A 1 78 ? -10.857 0.929 2.046 1.00 98.44 78 ALA A C 1
ATOM 599 O O . ALA A 1 78 ? -11.349 1.060 0.927 1.00 98.44 78 ALA A O 1
ATOM 600 N N . GLN A 1 79 ? -9.544 1.076 2.252 1.00 98.31 79 GLN A N 1
ATOM 601 C CA . GLN A 1 79 ? -8.623 1.528 1.201 1.00 98.31 79 GLN A CA 1
ATOM 602 C C . GLN A 1 79 ? -8.455 0.526 0.038 1.00 98.31 79 GLN A C 1
ATOM 604 O O . GLN A 1 79 ? -8.580 0.959 -1.108 1.00 98.31 79 GLN A O 1
ATOM 609 N N . PRO A 1 80 ? -8.223 -0.785 0.266 1.00 98.00 80 PRO A N 1
ATOM 610 C CA . PRO A 1 80 ? -8.162 -1.771 -0.812 1.00 98.00 80 PRO A CA 1
ATOM 611 C C . PRO A 1 80 ? -9.456 -1.839 -1.624 1.00 98.00 80 PRO A C 1
ATOM 613 O O . PRO A 1 80 ? -9.399 -1.854 -2.851 1.00 98.00 80 PRO A O 1
ATOM 616 N N . ASP A 1 81 ? -10.613 -1.816 -0.956 1.00 98.50 81 ASP A N 1
ATOM 617 C CA . ASP A 1 81 ? -11.914 -1.820 -1.631 1.00 98.50 81 ASP A CA 1
ATOM 618 C C . ASP A 1 81 ? -12.100 -0.551 -2.470 1.00 98.50 81 ASP A C 1
ATOM 620 O O . ASP A 1 81 ? -12.500 -0.628 -3.631 1.00 98.50 81 ASP A O 1
ATOM 624 N N . ALA A 1 82 ? -11.751 0.618 -1.930 1.00 98.12 82 ALA A N 1
ATOM 625 C CA . ALA A 1 82 ? -11.816 1.871 -2.675 1.00 98.12 82 ALA A CA 1
ATOM 626 C C . ALA A 1 82 ? -10.897 1.866 -3.911 1.00 98.12 82 ALA A C 1
ATOM 628 O O . ALA A 1 82 ? -11.290 2.385 -4.952 1.00 98.12 82 ALA A O 1
ATOM 629 N N . LEU A 1 83 ? -9.713 1.250 -3.837 1.00 97.88 83 LEU A N 1
ATOM 630 C CA . LEU A 1 83 ? -8.819 1.100 -4.992 1.00 97.88 83 LEU A CA 1
ATOM 631 C C . LEU A 1 83 ? -9.340 0.089 -6.019 1.00 97.88 83 LEU A C 1
ATOM 633 O O . LEU A 1 83 ? -9.186 0.301 -7.219 1.00 97.88 83 LEU A O 1
ATOM 637 N N . ALA A 1 84 ? -9.943 -1.008 -5.561 1.00 97.81 84 ALA A N 1
ATOM 638 C CA . ALA A 1 84 ? -10.452 -2.059 -6.435 1.00 97.81 84 ALA A CA 1
ATOM 639 C C . ALA A 1 84 ? -11.727 -1.636 -7.173 1.00 97.81 84 ALA A C 1
ATOM 641 O O . ALA A 1 84 ? -11.892 -1.939 -8.356 1.00 97.81 84 ALA A O 1
ATOM 642 N N . TYR A 1 85 ? -12.632 -0.949 -6.476 1.00 98.00 85 TYR A N 1
ATOM 643 C CA . TYR A 1 85 ? -13.964 -0.631 -6.986 1.00 98.00 85 TYR A CA 1
ATOM 644 C C . TYR A 1 85 ? -14.115 0.822 -7.433 1.00 98.00 85 TYR A C 1
ATOM 646 O O . TYR A 1 85 ? -15.035 1.125 -8.193 1.00 98.00 85 TYR A O 1
ATOM 654 N N . GLY A 1 86 ? -13.215 1.709 -7.009 1.00 95.25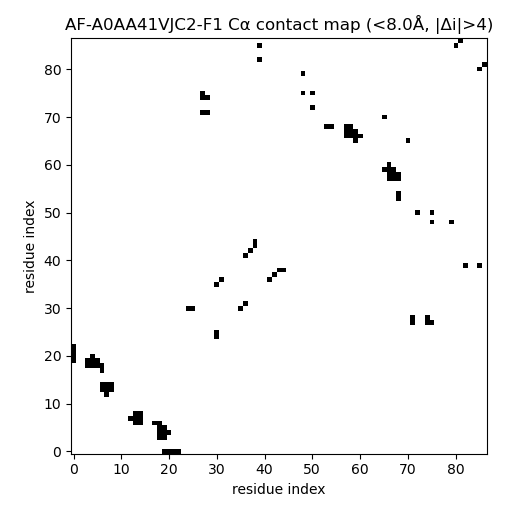 86 GLY A N 1
ATOM 655 C CA . GLY A 1 86 ? -13.301 3.132 -7.298 1.00 95.25 86 GLY A CA 1
ATOM 656 C C . GLY A 1 86 ? -14.602 3.751 -6.789 1.00 95.25 86 GLY A C 1
ATOM 657 O O . GLY A 1 86 ? -15.211 3.302 -5.813 1.00 95.25 86 GLY A O 1
ATOM 658 N N . LYS A 1 87 ? -15.026 4.806 -7.481 1.00 77.88 87 LYS A N 1
ATOM 659 C CA . LYS A 1 87 ? -16.361 5.385 -7.376 1.00 77.88 87 LYS A CA 1
ATOM 660 C C . LYS A 1 87 ? -16.851 5.810 -8.751 1.00 77.88 87 LYS A C 1
ATOM 662 O O . LYS A 1 87 ? -16.026 6.374 -9.503 1.00 77.88 87 LYS A O 1
#

Secondary structure (DSSP, 8-state):
-TTT--SB-TTSPBPSS--S-------TTGGGGTTHHHHHHSS---------SS-SS----TT-SS-HHHHHHHHHHHHHHHHHH--

Foldseek 3Di:
DVVWQDQADPVRHGDPDGIDDDDDDDDPPVRVVPCVVCCQPNDPDDDDQDADPDDPDWADDPPDPDTPNVVRVVCSVVSVVCNVPPD

InterPro domains:
  IPR001672 Phosphoglucose isomerase (PGI) [PF00342] (1-87)
  IPR001672 Phosphoglucose isomerase (PGI) [PS51463] (1-87)
  IPR001672 Phosphoglucose isomerase (PGI) [PTHR11469] (1-87)
  IPR035482 Phosphoglucose isomerase, SIS domain 2 [cd05016] (1-85)
  IPR046348 SIS domain superfamily [SSF53697] (1-87)

Sequence (87 aa):
MESNGKGVSIDGVPLPFEAGEIDFGEPGTNGQHSFYQLIHQGRVIPCDFIGVVKSQQPVYLKGEVVSNHDELMSNFFAQPDALAYGK

Organism: Papaver nudicaule (NCBI:txid74823)